Protein AF-A0A1H0YBM3-F1 (afdb_monomer)

Secondary structure (DSSP, 8-state):
---------------B-EEEEETTEEEEEEETTEEEEEEEEEEEEEE---S---TT--S---EEEEEEEEEEETTSS-EEEEEEEEETTEEEEEEPP-

Organism: NCBI:txid1079994

pLDDT: mean 82.75, std 17.02, range [37.22, 97.25]

Sequence (98 aa):
MFESVIGPKMPLLDDTVVVWFVEGRPARLVFERVRWRVEGEPRPIIEVPDGHMHPLITHVSERQTGWRCSVRRDGGGERLELAVRRDGVRWIAERLAA

Radius of gyration: 17.63 Å; Cα contacts (8 Å, |Δi|>4): 168; chains: 1; bounding box: 34×29×66 Å

Foldseek 3Di:
DDDPPPDPPDPPLCQFKDFDDDPNATAWIQHPNFTKGFDDGKDFDWDFDPDPPDPPPPDTDIDGFFTWTWIATDVGDDTFTWTWGDDPPTIGIDTDDD

Structure (mmCIF, N/CA/C/O backbone):
data_AF-A0A1H0YBM3-F1
#
_entry.id   AF-A0A1H0YBM3-F1
#
loop_
_atom_site.group_PDB
_atom_site.id
_atom_site.type_symbol
_atom_site.label_atom_id
_atom_site.label_alt_id
_atom_site.label_comp_id
_atom_site.label_asym_id
_atom_site.label_entity_id
_atom_site.label_seq_id
_atom_site.pdbx_PDB_ins_code
_atom_site.Cartn_x
_atom_site.Cartn_y
_atom_site.Cartn_z
_atom_site.occupancy
_atom_site.B_iso_or_equiv
_atom_site.auth_seq_id
_atom_site.auth_comp_id
_atom_site.auth_asym_id
_atom_site.auth_atom_id
_atom_site.pdbx_PDB_model_num
ATOM 1 N N . MET A 1 1 ? -21.202 -5.580 -35.286 1.00 40.25 1 MET A N 1
ATOM 2 C CA . MET A 1 1 ? -19.856 -4.978 -35.210 1.00 40.25 1 MET A CA 1
ATOM 3 C C . MET A 1 1 ? -20.006 -3.739 -34.347 1.00 40.25 1 MET A C 1
ATOM 5 O O . MET A 1 1 ? -20.617 -2.787 -34.801 1.00 40.25 1 MET A O 1
ATOM 9 N N . PHE A 1 2 ? -19.645 -3.814 -33.065 1.00 37.22 2 PHE A N 1
ATOM 10 C CA . PHE A 1 2 ? -19.785 -2.682 -32.146 1.00 37.22 2 PHE A CA 1
ATOM 11 C C . PHE A 1 2 ? -18.431 -1.989 -32.063 1.00 37.22 2 PHE A C 1
ATOM 13 O O . PHE A 1 2 ? -17.515 -2.488 -31.413 1.00 37.22 2 PHE A O 1
ATOM 20 N N . GLU A 1 3 ? -18.292 -0.876 -32.773 1.00 40.12 3 GLU A N 1
ATOM 21 C CA . GLU A 1 3 ? -17.162 0.023 -32.583 1.00 40.12 3 GLU A CA 1
ATOM 22 C C . GLU A 1 3 ? -17.390 0.787 -31.277 1.00 40.12 3 GLU A C 1
ATOM 24 O O . GLU A 1 3 ? -18.315 1.587 -31.145 1.00 40.12 3 GLU A O 1
ATOM 29 N N . SER A 1 4 ? -16.573 0.479 -30.271 1.00 46.59 4 SER A N 1
ATOM 30 C CA . SER A 1 4 ? -16.530 1.244 -29.030 1.00 46.59 4 SER A CA 1
ATOM 31 C C . SER A 1 4 ? -15.817 2.562 -29.314 1.00 46.59 4 SER A C 1
ATOM 33 O O . SER A 1 4 ? -14.590 2.611 -29.418 1.00 46.59 4 SER A O 1
ATOM 35 N N . VAL A 1 5 ? -16.599 3.629 -29.471 1.00 52.47 5 VAL A N 1
ATOM 36 C CA . VAL A 1 5 ? -16.109 5.008 -29.546 1.00 52.47 5 VAL A CA 1
ATOM 37 C C . VAL A 1 5 ? -15.695 5.424 -28.137 1.00 52.47 5 VAL A C 1
ATOM 39 O O . VAL A 1 5 ? -16.459 6.029 -27.386 1.00 52.47 5 VAL A O 1
ATOM 42 N N . ILE A 1 6 ? -14.479 5.054 -27.741 1.00 56.44 6 ILE A N 1
ATOM 43 C CA . ILE A 1 6 ? -13.858 5.613 -26.543 1.00 56.44 6 ILE A CA 1
ATOM 44 C C . ILE A 1 6 ? -13.409 7.021 -26.930 1.00 56.44 6 ILE A C 1
ATOM 46 O O . ILE A 1 6 ? -12.360 7.205 -27.545 1.00 56.44 6 ILE A O 1
ATOM 50 N N . GLY A 1 7 ? -14.244 8.012 -26.602 1.00 47.75 7 GLY A N 1
ATOM 51 C CA . GLY A 1 7 ? -13.856 9.422 -26.615 1.00 47.75 7 GLY A CA 1
ATOM 52 C C . GLY A 1 7 ? -12.586 9.656 -25.784 1.00 47.75 7 GLY A C 1
ATOM 53 O O . GLY A 1 7 ? -12.150 8.758 -25.057 1.00 47.75 7 GLY A O 1
ATOM 54 N N . PRO A 1 8 ? -11.954 10.838 -25.876 1.00 48.38 8 PRO A N 1
ATOM 55 C CA . PRO A 1 8 ? -10.696 11.098 -25.188 1.00 48.38 8 PRO A CA 1
ATOM 56 C C . PRO A 1 8 ? -10.846 10.766 -23.702 1.00 48.38 8 PRO A C 1
ATOM 58 O O . PRO A 1 8 ? -11.669 11.346 -22.994 1.00 48.38 8 PRO A O 1
ATOM 61 N N . LYS A 1 9 ? -10.073 9.777 -23.245 1.00 53.78 9 LYS A N 1
ATOM 62 C CA . LYS A 1 9 ? -10.048 9.352 -21.852 1.00 53.78 9 LYS A CA 1
ATOM 63 C C . LYS A 1 9 ? -9.457 10.508 -21.054 1.00 53.78 9 LYS A C 1
ATOM 65 O O . LYS A 1 9 ? -8.238 10.639 -20.987 1.00 53.78 9 LYS A O 1
ATOM 70 N N . MET A 1 10 ? -10.316 11.364 -20.494 1.00 43.41 10 MET A N 1
ATOM 71 C CA . MET A 1 10 ? -9.908 12.304 -19.451 1.00 43.41 10 MET A CA 1
ATOM 72 C C . MET A 1 10 ? -9.059 11.521 -18.441 1.00 43.41 10 MET A C 1
ATOM 74 O O . MET A 1 10 ? -9.453 10.403 -18.080 1.00 43.41 10 MET A O 1
ATOM 78 N N . PRO A 1 11 ? -7.893 12.036 -18.016 1.00 47.53 11 PRO A N 1
ATOM 79 C CA . PRO A 1 11 ? -7.091 11.375 -17.007 1.00 47.53 11 PRO A CA 1
ATOM 80 C C . PRO A 1 11 ? -7.836 11.498 -15.679 1.00 47.53 11 PRO A C 1
ATOM 82 O O . PRO A 1 11 ? -7.596 12.398 -14.885 1.00 47.53 11 PRO A O 1
ATOM 85 N N . LEU A 1 12 ? -8.770 10.583 -15.435 1.00 50.16 12 LEU A N 1
ATOM 86 C CA . LEU A 1 12 ? -9.010 10.143 -14.077 1.00 50.16 12 LEU A CA 1
ATOM 87 C C . LEU A 1 12 ? -7.666 9.561 -13.642 1.00 50.16 12 LEU A C 1
ATOM 89 O O . LEU A 1 12 ? -7.209 8.565 -14.213 1.00 50.16 12 LEU A O 1
ATOM 93 N N . LEU A 1 13 ? -6.998 10.251 -12.718 1.00 57.41 13 LEU A N 1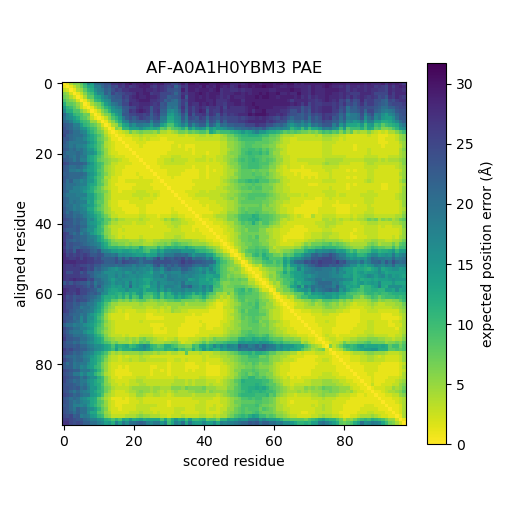
ATOM 94 C CA . LEU A 1 13 ? -5.998 9.641 -11.854 1.00 57.41 13 LEU A CA 1
ATOM 95 C C . LEU A 1 13 ? -6.744 8.527 -11.123 1.00 57.41 13 LEU A C 1
ATOM 97 O O . LEU A 1 13 ? -7.375 8.757 -10.100 1.00 57.41 13 LEU A O 1
ATOM 101 N N . ASP A 1 14 ? -6.816 7.365 -11.764 1.00 70.19 14 ASP A N 1
ATOM 102 C CA . ASP A 1 14 ? -7.435 6.177 -11.207 1.00 70.19 14 ASP A CA 1
ATOM 103 C C . ASP A 1 14 ? -6.456 5.656 -10.162 1.00 70.19 14 ASP A C 1
ATOM 105 O O . ASP A 1 14 ? -5.527 4.905 -10.468 1.00 70.19 14 ASP A O 1
ATOM 109 N N . ASP A 1 15 ? -6.620 6.168 -8.947 1.00 84.88 15 ASP A N 1
ATOM 110 C CA . ASP A 1 15 ? -5.903 5.746 -7.752 1.00 84.88 15 ASP A CA 1
ATOM 111 C C . ASP A 1 15 ? -6.320 4.339 -7.313 1.00 84.88 15 ASP A C 1
ATOM 113 O O . ASP A 1 15 ? -5.661 3.746 -6.458 1.00 84.88 15 ASP A O 1
ATOM 117 N N . THR A 1 16 ? -7.360 3.764 -7.933 1.00 91.56 16 THR A N 1
ATOM 118 C CA . THR A 1 16 ? -7.783 2.390 -7.688 1.00 91.56 16 THR A CA 1
ATOM 119 C C . THR A 1 16 ? -6.623 1.433 -7.936 1.00 91.56 16 THR A C 1
ATOM 121 O O . THR A 1 16 ? -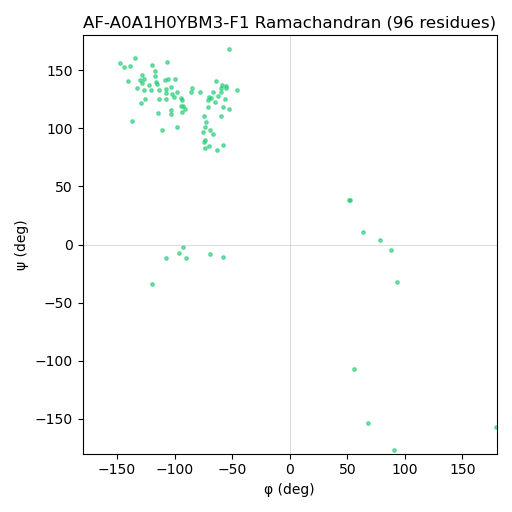6.045 1.352 -9.023 1.00 91.56 16 THR A O 1
ATOM 124 N N . VAL A 1 17 ? -6.328 0.627 -6.925 1.00 94.50 17 VAL A N 1
ATOM 125 C CA . VAL A 1 17 ? -5.300 -0.405 -6.974 1.00 94.50 17 VAL A CA 1
ATOM 126 C C . VAL A 1 17 ? -5.943 -1.774 -6.808 1.00 94.50 17 VAL A C 1
ATOM 128 O O . VAL A 1 17 ? -6.842 -1.978 -5.994 1.00 94.50 17 VAL A O 1
ATOM 131 N N . VAL A 1 18 ? -5.464 -2.754 -7.569 1.00 95.44 18 VAL A N 1
ATOM 132 C CA . VAL A 1 18 ? -5.725 -4.162 -7.249 1.00 95.44 18 VAL A CA 1
ATOM 133 C C . VAL A 1 18 ? -4.557 -4.654 -6.422 1.00 95.44 18 VAL A C 1
ATOM 135 O O . VAL A 1 18 ? -3.419 -4.565 -6.870 1.00 95.44 18 VAL A O 1
ATOM 138 N N . VAL A 1 19 ? -4.827 -5.176 -5.232 1.00 96.19 19 VAL A N 1
ATOM 139 C CA . VAL A 1 19 ? -3.808 -5.681 -4.310 1.00 96.19 19 VAL A CA 1
ATOM 140 C C . VAL A 1 19 ? -4.055 -7.156 -4.015 1.00 96.19 19 VAL A C 1
ATOM 142 O O . VAL A 1 19 ? -5.174 -7.578 -3.726 1.00 96.19 19 VAL A O 1
ATOM 145 N N . TRP A 1 20 ? -2.990 -7.948 -4.085 1.00 97.25 20 TRP A N 1
ATOM 146 C CA . TRP A 1 20 ? -2.983 -9.345 -3.672 1.00 97.25 20 TRP A CA 1
ATOM 147 C C . TRP A 1 20 ? -2.311 -9.459 -2.315 1.00 97.25 20 TRP A C 1
ATOM 149 O O . TRP A 1 20 ? -1.188 -8.979 -2.129 1.00 97.25 20 TRP A O 1
ATOM 159 N N . PHE A 1 21 ? -2.990 -10.141 -1.399 1.00 96.19 21 PHE A N 1
ATOM 160 C CA . PHE A 1 21 ? -2.497 -10.408 -0.058 1.00 96.19 21 PHE A CA 1
ATOM 161 C C . PHE A 1 21 ? -1.933 -11.823 0.049 1.00 96.19 21 PHE A C 1
ATOM 163 O O . PHE A 1 21 ? -2.489 -12.768 -0.511 1.00 96.19 21 PHE A O 1
ATOM 170 N N . VAL A 1 22 ? -0.850 -11.962 0.806 1.00 96.00 22 VAL A N 1
ATOM 171 C CA . VAL A 1 22 ? -0.303 -13.235 1.281 1.00 96.00 22 VAL A CA 1
ATOM 172 C C . VAL A 1 22 ? -0.181 -13.104 2.792 1.00 96.00 22 VAL A C 1
ATOM 174 O O . VAL A 1 22 ? 0.385 -12.126 3.270 1.00 96.00 22 VAL A O 1
ATOM 177 N N . GLU A 1 23 ? -0.784 -14.032 3.539 1.00 94.31 23 GLU A N 1
ATOM 178 C CA . GLU A 1 23 ? -0.754 -14.026 5.014 1.00 94.31 23 GLU A CA 1
ATOM 179 C C . GLU A 1 23 ? -1.193 -12.677 5.626 1.00 94.31 23 GLU A C 1
ATOM 181 O O . GLU A 1 23 ? -0.626 -12.179 6.595 1.00 94.31 23 GLU A O 1
ATOM 186 N N . GLY A 1 24 ? -2.200 -12.041 5.016 1.00 92.31 24 GLY A N 1
ATOM 187 C CA . GLY A 1 24 ? -2.741 -10.757 5.475 1.00 92.31 24 GLY A CA 1
ATOM 188 C C . GLY A 1 24 ? -1.905 -9.525 5.111 1.00 92.31 24 GLY A C 1
ATOM 189 O O . GLY A 1 24 ? -2.294 -8.417 5.472 1.00 92.31 24 GLY A O 1
ATOM 190 N N . ARG A 1 25 ? -0.807 -9.674 4.357 1.00 95.44 25 ARG A N 1
ATOM 191 C CA . ARG A 1 25 ? 0.086 -8.574 3.950 1.00 95.44 25 ARG A CA 1
ATOM 192 C C . ARG A 1 25 ? 0.105 -8.386 2.428 1.00 95.44 25 ARG A C 1
ATOM 194 O O . ARG A 1 25 ? 0.025 -9.380 1.704 1.00 95.44 25 ARG A O 1
ATOM 201 N N . PRO A 1 26 ? 0.222 -7.151 1.906 1.00 96.75 26 PRO A N 1
ATOM 202 C CA . PRO A 1 26 ? 0.355 -6.919 0.472 1.00 96.75 26 PRO A CA 1
ATOM 203 C C . PRO A 1 26 ? 1.602 -7.603 -0.093 1.00 96.75 26 PRO A C 1
ATOM 205 O O . PRO A 1 26 ? 2.699 -7.433 0.431 1.00 96.75 26 PRO A O 1
ATOM 208 N N . ALA A 1 27 ? 1.441 -8.344 -1.187 1.00 97.19 27 ALA A N 1
ATOM 209 C CA . ALA A 1 27 ? 2.541 -9.032 -1.866 1.00 97.19 27 ALA A CA 1
ATOM 210 C C . ALA A 1 27 ? 2.720 -8.574 -3.322 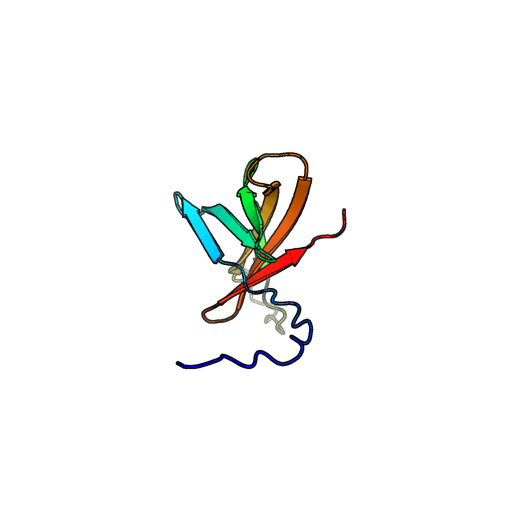1.00 97.19 27 ALA A C 1
ATOM 212 O O . ALA A 1 27 ? 3.837 -8.529 -3.846 1.00 97.19 27 ALA A O 1
ATOM 213 N N . ARG A 1 28 ? 1.617 -8.243 -4.002 1.00 97.25 28 ARG A N 1
ATOM 214 C CA . ARG A 1 28 ? 1.610 -7.744 -5.385 1.00 97.25 28 ARG A CA 1
ATOM 215 C C . ARG A 1 28 ? 0.519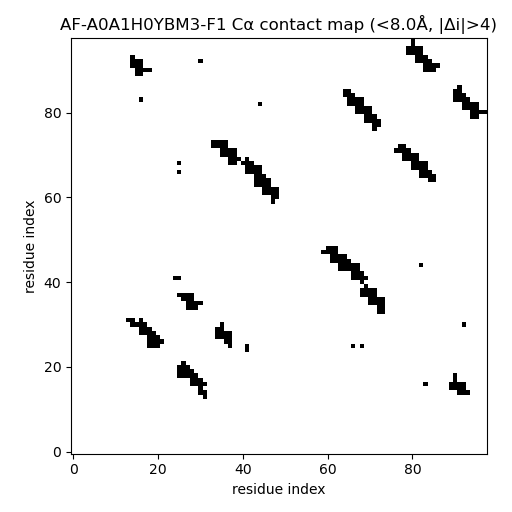 -6.706 -5.548 1.00 97.25 28 ARG A C 1
ATOM 217 O O . ARG A 1 28 ? -0.498 -6.786 -4.861 1.00 97.25 28 ARG A O 1
ATOM 224 N N . LEU A 1 29 ? 0.705 -5.786 -6.487 1.00 96.25 29 LEU A N 1
ATOM 225 C CA . LEU A 1 29 ? -0.332 -4.829 -6.843 1.00 96.25 29 LEU A CA 1
ATOM 226 C C . LEU A 1 29 ? -0.306 -4.428 -8.321 1.00 96.25 29 LEU A C 1
ATOM 228 O O . LEU A 1 29 ? 0.718 -4.548 -8.994 1.00 96.25 29 LEU A O 1
ATOM 232 N N . VAL A 1 30 ? -1.450 -3.974 -8.829 1.00 95.69 30 VAL A N 1
ATOM 233 C CA . VAL A 1 30 ? -1.575 -3.299 -10.124 1.00 95.69 30 VAL A CA 1
ATOM 234 C C . VAL A 1 30 ? -2.007 -1.870 -9.859 1.00 95.69 30 VAL A C 1
ATOM 236 O O . VAL A 1 30 ? -3.121 -1.648 -9.393 1.00 95.69 30 VAL A O 1
ATOM 239 N N . PHE A 1 31 ? -1.119 -0.933 -10.170 1.00 93.56 31 PHE A N 1
ATOM 240 C CA . PHE A 1 31 ? -1.302 0.501 -9.972 1.00 93.56 31 PHE A CA 1
ATOM 241 C C . PHE A 1 31 ? -0.887 1.223 -11.252 1.00 93.56 31 PHE A C 1
ATOM 243 O O . PHE A 1 31 ? 0.120 0.853 -11.862 1.00 93.56 31 PHE A O 1
ATOM 250 N N . GLU A 1 32 ? -1.701 2.181 -11.702 1.00 91.06 32 GLU A N 1
ATOM 251 C CA . GLU A 1 32 ? -1.505 2.899 -12.972 1.00 91.06 32 GLU A CA 1
ATOM 252 C C 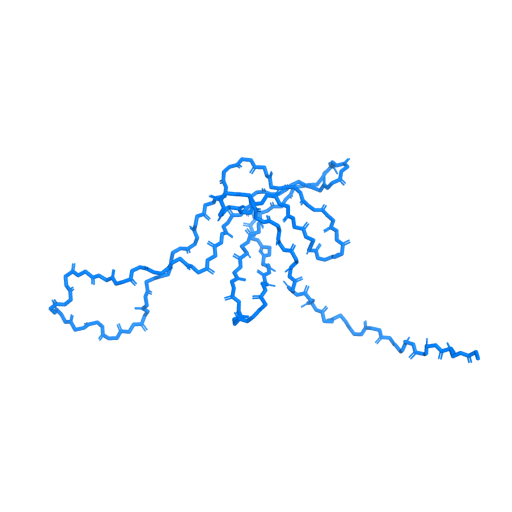. GLU A 1 32 ? -1.295 1.955 -14.180 1.00 91.06 32 GLU A C 1
ATOM 254 O O . GLU A 1 32 ? -0.499 2.209 -15.081 1.00 91.06 32 GLU A O 1
ATOM 259 N N . ARG A 1 33 ? -2.023 0.825 -14.211 1.00 91.12 33 ARG A N 1
ATOM 260 C CA . ARG A 1 33 ? -1.919 -0.248 -15.232 1.00 91.12 33 ARG A CA 1
ATOM 261 C C . ARG A 1 33 ? -0.568 -0.972 -15.287 1.00 91.12 33 ARG A C 1
ATOM 263 O O . ARG A 1 33 ? -0.339 -1.762 -16.202 1.00 91.12 33 ARG A O 1
ATOM 270 N N . VAL A 1 34 ? 0.303 -0.760 -14.308 1.00 93.31 34 VAL A N 1
ATOM 271 C CA . VAL A 1 34 ? 1.596 -1.438 -14.190 1.00 93.31 34 VAL A CA 1
ATOM 272 C C . VAL A 1 34 ? 1.526 -2.472 -13.071 1.00 93.31 34 VAL A C 1
ATOM 274 O O . VAL A 1 34 ? 0.871 -2.260 -12.052 1.00 93.31 34 VAL A O 1
ATOM 277 N N . ARG A 1 35 ? 2.181 -3.620 -13.272 1.00 96.06 35 ARG A N 1
ATOM 278 C CA . ARG A 1 35 ? 2.334 -4.655 -12.244 1.00 96.06 35 ARG A CA 1
ATOM 279 C C . ARG A 1 35 ? 3.529 -4.332 -11.361 1.00 96.06 35 ARG A C 1
ATOM 281 O O . ARG A 1 35 ? 4.616 -4.044 -11.860 1.00 96.06 35 ARG A O 1
ATOM 288 N N . TRP A 1 36 ? 3.324 -4.461 -10.063 1.00 96.81 36 TRP A N 1
ATOM 289 C CA . TRP A 1 36 ? 4.304 -4.164 -9.035 1.00 96.81 36 TRP A CA 1
ATOM 290 C C . TRP A 1 36 ? 4.406 -5.329 -8.057 1.00 96.81 36 TRP A C 1
ATOM 292 O O . TRP A 1 36 ? 3.406 -5.951 -7.680 1.00 96.81 36 TRP A O 1
ATOM 302 N N . ARG A 1 37 ? 5.630 -5.614 -7.625 1.00 97.06 37 ARG A N 1
ATOM 303 C CA . ARG A 1 37 ? 5.936 -6.566 -6.563 1.00 97.06 37 ARG A CA 1
ATOM 304 C C . ARG A 1 37 ? 6.368 -5.794 -5.331 1.00 97.06 37 ARG A C 1
ATOM 306 O O . ARG A 1 37 ? 7.239 -4.937 -5.430 1.00 97.06 37 ARG A O 1
ATOM 313 N N . VAL A 1 38 ? 5.775 -6.115 -4.191 1.00 96.44 38 VAL A N 1
ATOM 314 C CA . VAL A 1 38 ? 6.216 -5.572 -2.908 1.00 96.44 38 VAL A CA 1
ATOM 315 C C . VAL A 1 38 ? 7.615 -6.107 -2.597 1.00 96.44 38 VAL A C 1
ATOM 317 O O . VAL A 1 38 ? 7.870 -7.305 -2.737 1.00 96.44 38 VAL A O 1
ATOM 320 N N . GLU A 1 39 ? 8.521 -5.211 -2.216 1.00 95.25 39 GLU A N 1
ATOM 321 C CA . GLU A 1 39 ? 9.863 -5.523 -1.729 1.00 95.25 39 GLU A CA 1
ATOM 322 C C . GLU A 1 39 ? 9.946 -5.241 -0.225 1.00 95.25 39 GLU A C 1
ATOM 324 O O . GLU A 1 39 ? 9.398 -4.256 0.262 1.00 95.25 39 GLU A O 1
ATOM 329 N N . GLY A 1 40 ? 10.656 -6.095 0.514 1.00 91.44 40 GLY A N 1
ATOM 330 C CA . GLY A 1 40 ? 10.777 -5.957 1.965 1.00 91.44 40 GLY A CA 1
ATOM 331 C C . GLY A 1 40 ? 9.464 -6.217 2.709 1.00 91.44 40 GLY A C 1
ATOM 332 O O . GLY A 1 40 ? 8.608 -6.972 2.247 1.00 91.44 40 GLY A O 1
ATOM 333 N N . GLU A 1 41 ? 9.336 -5.617 3.892 1.00 94.62 41 GLU A N 1
ATOM 334 C CA . GLU A 1 41 ? 8.188 -5.798 4.780 1.00 94.62 41 GLU A CA 1
ATOM 335 C C . GLU A 1 41 ? 7.243 -4.583 4.707 1.00 94.62 41 GLU A C 1
ATOM 337 O O . GLU A 1 41 ? 7.642 -3.479 5.098 1.00 94.62 41 GLU A O 1
ATOM 342 N N . PRO A 1 42 ? 5.990 -4.758 4.234 1.00 95.75 42 PRO A N 1
ATOM 343 C CA . PRO A 1 42 ? 4.966 -3.723 4.303 1.00 95.75 42 PRO A CA 1
ATOM 344 C C . PRO A 1 42 ? 4.760 -3.231 5.727 1.00 95.75 42 PRO A C 1
ATOM 346 O O . PRO A 1 42 ? 4.599 -4.031 6.650 1.00 95.75 42 PRO A O 1
ATOM 349 N N . ARG A 1 43 ? 4.689 -1.912 5.896 1.00 95.38 43 ARG A N 1
ATOM 350 C CA . ARG A 1 43 ? 4.429 -1.300 7.202 1.00 95.38 43 ARG A CA 1
ATOM 351 C C . ARG A 1 43 ? 2.952 -0.938 7.317 1.00 95.38 43 ARG A C 1
ATOM 353 O O . ARG A 1 43 ? 2.433 -0.327 6.385 1.00 95.38 43 ARG A O 1
ATOM 360 N N . PRO A 1 44 ? 2.254 -1.282 8.407 1.00 94.25 44 PRO A N 1
ATOM 361 C CA . PRO A 1 44 ? 0.863 -0.885 8.575 1.00 94.25 44 PRO A CA 1
ATOM 362 C C . PRO A 1 44 ? 0.752 0.643 8.674 1.00 94.25 44 PRO A C 1
ATOM 364 O O . PRO A 1 44 ? 1.589 1.297 9.295 1.00 94.25 44 PRO A O 1
ATOM 367 N N . ILE A 1 45 ? -0.287 1.211 8.063 1.00 91.56 45 ILE A N 1
ATOM 368 C CA . ILE A 1 45 ? -0.715 2.589 8.325 1.00 91.56 45 ILE A CA 1
ATOM 369 C C . ILE A 1 45 ? -1.745 2.506 9.445 1.00 91.56 45 ILE A C 1
ATOM 371 O O . ILE A 1 45 ? -2.780 1.856 9.277 1.00 91.56 45 ILE A O 1
ATOM 375 N N . ILE A 1 46 ? -1.426 3.114 10.584 1.00 88.50 46 ILE A N 1
ATOM 376 C CA . ILE A 1 46 ? -2.290 3.168 11.760 1.00 88.50 46 ILE A CA 1
ATOM 377 C C . ILE A 1 46 ? -2.822 4.591 11.871 1.00 88.50 46 ILE A C 1
ATOM 379 O O . ILE A 1 46 ? -2.042 5.541 11.897 1.00 88.50 46 ILE A O 1
ATOM 383 N N . GLU A 1 47 ? -4.141 4.724 11.924 1.00 82.56 47 GLU A N 1
ATOM 384 C CA . GLU A 1 47 ? -4.806 5.990 12.201 1.00 82.56 47 GLU A CA 1
ATOM 385 C C . GLU A 1 47 ? -5.397 5.956 13.606 1.00 82.56 47 GLU A C 1
ATOM 387 O O . GLU A 1 47 ? -6.040 4.989 14.031 1.00 82.56 47 GLU A O 1
ATOM 392 N N . VAL A 1 48 ? -5.149 7.048 14.317 1.00 75.81 48 VAL A N 1
ATOM 393 C CA . VAL A 1 48 ? -5.763 7.374 15.594 1.00 75.81 48 VAL A CA 1
ATOM 394 C C . VAL A 1 48 ? -6.954 8.265 15.245 1.00 75.81 48 VAL A C 1
ATOM 396 O O . VAL A 1 48 ? -6.742 9.292 14.605 1.00 75.81 48 VAL A O 1
ATOM 399 N N . PRO A 1 49 ? -8.201 7.881 15.563 1.00 69.94 49 PRO A N 1
ATOM 400 C CA . PRO A 1 49 ? -9.357 8.691 15.206 1.00 69.94 49 PRO A CA 1
ATOM 401 C C . PRO A 1 49 ? -9.248 10.100 15.797 1.00 69.94 49 PRO A C 1
ATOM 403 O O . PRO A 1 49 ? -9.244 10.258 17.019 1.00 69.94 49 PRO A O 1
ATOM 406 N N . ASP A 1 50 ? -9.215 11.116 14.934 1.00 62.59 50 ASP A N 1
ATOM 407 C CA . ASP A 1 50 ? -9.310 12.515 15.345 1.00 62.59 50 ASP A CA 1
ATOM 408 C C . ASP A 1 50 ? -10.756 12.807 15.759 1.00 62.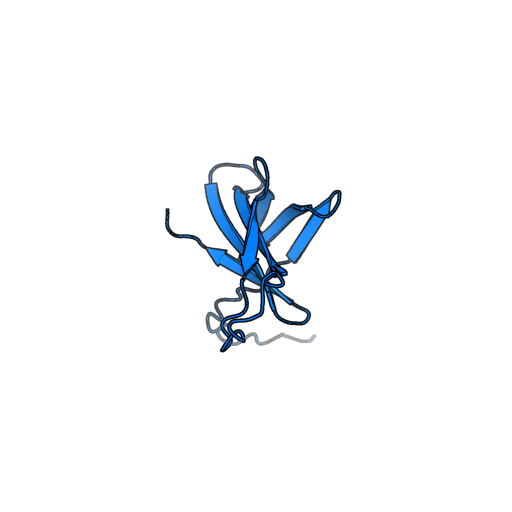59 50 ASP A C 1
ATOM 410 O O . ASP A 1 50 ? -11.628 13.160 14.966 1.00 62.59 50 ASP A O 1
ATOM 414 N N . GLY A 1 51 ? -11.031 12.595 17.039 1.00 60.75 51 GLY A N 1
ATOM 415 C CA . GLY A 1 51 ? -12.263 12.987 17.703 1.00 60.75 51 GLY A CA 1
ATOM 416 C C . GLY A 1 51 ? -11.928 13.638 19.033 1.00 60.75 51 GLY A C 1
ATOM 417 O O . GLY A 1 51 ? -10.836 13.447 19.563 1.00 60.75 51 GLY A O 1
ATOM 418 N N . HIS A 1 52 ? -12.865 14.408 19.587 1.00 56.78 52 HIS A N 1
ATOM 419 C CA . HIS A 1 52 ? -12.772 14.930 20.950 1.00 56.78 52 HIS A CA 1
ATOM 420 C C . HIS A 1 52 ? -12.777 13.737 21.920 1.00 56.78 52 HIS A C 1
ATOM 422 O O . HIS A 1 52 ? -13.820 13.309 22.414 1.00 56.78 52 HIS A O 1
ATOM 428 N N . MET A 1 53 ? -11.614 13.110 22.094 1.00 64.62 53 MET A N 1
ATOM 429 C CA . MET A 1 53 ? -11.453 11.965 22.965 1.00 64.62 53 MET A CA 1
ATOM 430 C C . MET A 1 53 ? -11.719 12.454 24.376 1.00 64.62 53 MET A C 1
ATOM 432 O O . MET A 1 53 ? -11.098 13.410 24.841 1.00 64.62 53 MET A O 1
ATOM 436 N N . HIS A 1 54 ? -12.690 11.835 25.043 1.00 70.94 54 HIS A N 1
ATOM 437 C CA . HIS A 1 54 ? -12.983 12.186 26.420 1.00 70.94 54 HIS A CA 1
ATOM 438 C C . HIS A 1 54 ? -11.688 12.038 27.244 1.00 70.94 54 HIS A C 1
ATOM 440 O O . HIS A 1 54 ? -11.019 11.016 27.089 1.00 70.94 54 HIS A O 1
ATOM 446 N N . PRO A 1 55 ? -11.331 12.974 28.145 1.00 73.75 55 PRO A N 1
ATOM 447 C CA . PRO A 1 55 ? -10.066 12.936 28.897 1.00 73.75 55 PRO A CA 1
ATOM 448 C C . PRO A 1 55 ? -9.833 11.668 29.741 1.00 73.75 55 PRO A C 1
ATOM 450 O O . PRO A 1 55 ? -8.745 11.463 30.266 1.00 73.75 55 PRO A O 1
ATOM 453 N N . LEU A 1 56 ? -10.862 10.828 29.894 1.00 79.44 56 LEU A N 1
ATOM 454 C CA . LEU A 1 56 ? -10.807 9.539 30.592 1.00 79.44 56 LEU A CA 1
ATOM 455 C C . LEU A 1 56 ? -10.517 8.348 29.664 1.00 79.44 56 LEU A C 1
ATOM 457 O O . LEU A 1 56 ? -10.430 7.218 30.142 1.00 79.44 56 LEU A O 1
ATOM 461 N N . ILE A 1 57 ? -10.388 8.560 28.351 1.00 76.56 57 ILE A N 1
ATOM 462 C CA . ILE A 1 57 ? -9.970 7.507 27.426 1.00 76.56 57 ILE A CA 1
ATOM 463 C C . ILE A 1 57 ? -8.481 7.249 27.652 1.00 76.56 57 ILE A C 1
ATOM 465 O O . ILE A 1 57 ? -7.626 8.031 27.251 1.00 76.56 57 ILE A O 1
ATOM 469 N N . THR A 1 58 ? -8.181 6.127 28.301 1.00 73.38 58 THR A N 1
ATOM 470 C CA . THR A 1 58 ? -6.810 5.657 28.554 1.00 73.38 58 THR A CA 1
ATOM 471 C C . THR A 1 58 ? -6.277 4.750 27.447 1.00 73.38 58 THR A C 1
ATOM 473 O O . THR A 1 58 ? -5.086 4.464 27.412 1.00 73.38 58 THR A O 1
ATOM 476 N N . HIS A 1 59 ? -7.150 4.308 26.536 1.00 70.06 59 HIS A N 1
ATOM 477 C CA . HIS A 1 59 ? -6.815 3.427 25.422 1.00 70.06 59 HIS A CA 1
ATOM 478 C C . HIS A 1 59 ? -7.523 3.929 24.169 1.00 70.06 59 HIS A C 1
ATOM 480 O O . HIS A 1 59 ? -8.742 3.794 24.034 1.00 70.06 59 HIS A O 1
ATOM 486 N N . VAL A 1 60 ? -6.764 4.533 23.259 1.00 70.62 60 VAL A N 1
ATOM 487 C CA . VAL A 1 60 ? -7.298 4.931 21.961 1.00 70.62 60 VAL A CA 1
ATOM 488 C C . VAL A 1 60 ? -7.390 3.704 21.070 1.00 70.62 60 VAL A C 1
ATOM 490 O O . VAL A 1 60 ? -6.445 2.926 20.974 1.00 70.62 60 VAL A O 1
ATOM 493 N N . SER A 1 61 ? -8.539 3.509 20.424 1.00 70.56 61 SER A N 1
ATOM 494 C CA . SER A 1 61 ? -8.677 2.467 19.412 1.00 70.56 61 SER A CA 1
ATOM 495 C C . SER A 1 61 ? -7.857 2.843 18.181 1.00 70.56 61 SER A C 1
ATOM 497 O O . SER A 1 61 ? -8.293 3.634 17.349 1.00 70.56 61 SER A O 1
ATOM 499 N N . GLU A 1 62 ? -6.665 2.271 18.075 1.00 78.31 62 GLU A N 1
ATOM 500 C CA . GLU A 1 62 ? -5.852 2.317 16.868 1.00 78.31 62 GLU A CA 1
ATOM 501 C C . GLU A 1 62 ? -6.502 1.461 15.780 1.00 78.31 62 GLU A C 1
ATOM 503 O O . GLU A 1 62 ? -6.812 0.284 15.992 1.00 78.31 62 GLU A O 1
ATOM 508 N N . ARG A 1 63 ? -6.722 2.042 14.596 1.00 81.44 63 ARG A N 1
ATOM 509 C CA . ARG A 1 63 ? -7.243 1.301 13.447 1.00 81.44 63 ARG A CA 1
ATOM 510 C C . ARG A 1 63 ? -6.184 1.236 12.364 1.00 81.44 63 ARG A C 1
ATOM 512 O O . ARG A 1 63 ? -5.714 2.261 11.882 1.00 81.44 63 ARG A O 1
ATOM 519 N N . GLN A 1 64 ? -5.858 0.026 11.921 1.00 85.06 64 GLN A N 1
ATOM 520 C CA . GLN A 1 64 ? -5.079 -0.138 10.701 1.00 85.06 64 GLN A CA 1
ATOM 521 C C . GLN A 1 64 ? -5.951 0.223 9.489 1.00 85.06 64 GLN A C 1
ATOM 523 O O . GLN A 1 64 ? -6.970 -0.424 9.233 1.00 85.06 64 GLN A O 1
ATOM 528 N N . THR A 1 65 ? -5.547 1.244 8.736 1.00 88.56 65 THR A N 1
ATOM 529 C CA . THR A 1 65 ? -6.285 1.764 7.569 1.00 88.56 65 THR A CA 1
ATOM 530 C C . THR A 1 65 ? -5.631 1.411 6.237 1.00 88.56 65 THR A C 1
ATOM 532 O O . THR A 1 65 ? -6.258 1.518 5.179 1.00 88.56 65 THR A O 1
ATOM 535 N N . GLY A 1 66 ? -4.395 0.910 6.269 1.00 93.62 66 GLY A N 1
ATOM 536 C CA . GLY A 1 66 ? -3.676 0.537 5.061 1.00 93.62 66 GLY A CA 1
ATOM 537 C C . GLY A 1 66 ? -2.272 0.002 5.301 1.00 93.62 66 GLY A C 1
ATOM 538 O O . GLY A 1 66 ? -1.941 -0.498 6.380 1.00 93.62 66 GLY A O 1
ATOM 539 N N . TRP A 1 67 ? -1.454 0.118 4.259 1.00 96.69 67 TRP A N 1
ATOM 540 C CA . TRP A 1 67 ? -0.070 -0.331 4.210 1.00 96.69 67 TRP A CA 1
ATOM 541 C C . TRP A 1 67 ? 0.803 0.674 3.467 1.00 96.69 67 TRP A C 1
ATOM 543 O O . TRP A 1 67 ? 0.408 1.202 2.433 1.00 96.69 67 TRP A O 1
ATOM 553 N N . ARG A 1 68 ? 2.018 0.890 3.958 1.00 97.00 68 ARG A N 1
ATOM 554 C CA . ARG A 1 68 ? 3.113 1.501 3.212 1.00 97.00 68 ARG A CA 1
ATOM 555 C C . ARG A 1 68 ? 3.959 0.392 2.601 1.00 97.00 68 ARG A C 1
ATOM 557 O O . ARG A 1 68 ? 4.393 -0.517 3.313 1.00 97.00 68 ARG A O 1
ATOM 564 N N . CYS A 1 69 ? 4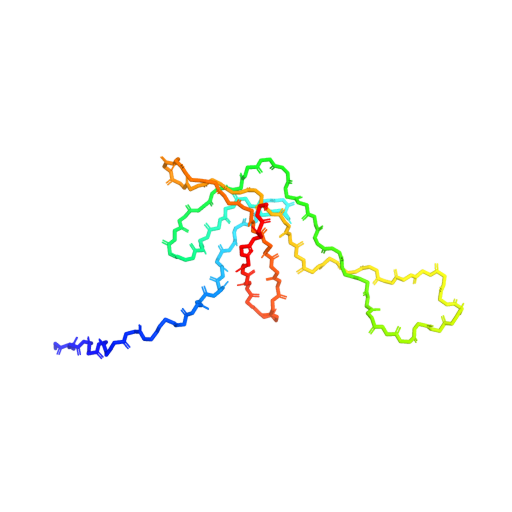.163 0.457 1.294 1.00 96.94 69 CYS A N 1
ATOM 565 C CA . CYS A 1 69 ? 4.838 -0.577 0.527 1.00 96.94 69 CYS A CA 1
ATOM 566 C C . CYS A 1 69 ? 5.941 0.027 -0.339 1.00 96.94 69 CYS A C 1
ATOM 568 O O . CYS A 1 69 ? 5.650 0.803 -1.249 1.00 96.94 69 CYS A O 1
ATOM 570 N N . SER A 1 70 ? 7.169 -0.445 -0.139 1.00 96.94 70 SER A N 1
ATOM 571 C CA . SER A 1 70 ? 8.211 -0.370 -1.156 1.00 96.94 70 SER A CA 1
ATOM 572 C C . SER A 1 70 ? 7.856 -1.358 -2.260 1.00 96.94 70 SER A C 1
ATOM 574 O O . SER A 1 70 ? 7.639 -2.543 -1.996 1.00 96.94 70 SER A O 1
ATOM 576 N N . VAL A 1 71 ? 7.761 -0.902 -3.502 1.00 96.69 71 VAL A N 1
ATOM 577 C CA . VAL A 1 71 ? 7.419 -1.760 -4.635 1.00 96.69 71 VAL A CA 1
ATOM 578 C C . VAL A 1 71 ? 8.417 -1.625 -5.767 1.00 96.69 71 VAL A C 1
ATOM 580 O O . VAL A 1 71 ? 8.925 -0.542 -6.040 1.00 96.69 71 VAL A O 1
ATOM 583 N N . ARG A 1 72 ? 8.659 -2.730 -6.470 1.00 97.19 72 ARG A N 1
ATOM 584 C CA . ARG A 1 72 ? 9.431 -2.772 -7.710 1.00 97.19 72 ARG A CA 1
ATOM 585 C C . ARG A 1 72 ? 8.547 -3.203 -8.866 1.00 97.19 72 ARG A C 1
ATOM 587 O O . ARG A 1 72 ? 7.748 -4.133 -8.734 1.00 97.19 72 ARG A O 1
ATOM 594 N N . ARG A 1 73 ? 8.710 -2.545 -10.010 1.00 96.06 73 ARG A N 1
ATOM 595 C CA . ARG A 1 73 ? 8.003 -2.895 -11.243 1.00 96.06 73 ARG A CA 1
ATOM 596 C C . ARG A 1 73 ? 8.309 -4.335 -11.652 1.00 96.06 73 ARG A C 1
ATOM 598 O O . ARG A 1 73 ? 9.458 -4.778 -11.592 1.00 96.06 73 ARG A O 1
ATOM 605 N N . ASP A 1 74 ? 7.286 -5.068 -12.075 1.00 90.88 74 ASP A N 1
ATOM 606 C CA . ASP A 1 74 ? 7.459 -6.407 -12.634 1.00 90.88 74 ASP A CA 1
ATOM 607 C C . ASP A 1 74 ? 8.312 -6.324 -13.913 1.00 90.88 74 ASP A C 1
ATOM 609 O O . ASP A 1 74 ? 8.054 -5.492 -14.782 1.00 90.88 74 ASP A O 1
ATOM 613 N N . GLY A 1 75 ? 9.373 -7.127 -13.999 1.00 85.88 75 GLY A N 1
ATOM 614 C CA . GLY A 1 75 ? 10.419 -6.979 -15.025 1.00 85.88 75 GLY A CA 1
ATOM 615 C C . GLY A 1 75 ? 11.579 -6.032 -14.664 1.00 85.88 75 GLY A C 1
ATOM 616 O O . GLY A 1 75 ? 12.572 -6.002 -15.384 1.00 85.88 75 GLY A O 1
ATOM 617 N N . GLY A 1 76 ? 11.525 -5.337 -13.521 1.00 82.62 76 GLY A N 1
ATOM 618 C CA . GLY A 1 76 ? 12.625 -4.534 -12.969 1.00 82.62 76 GLY A CA 1
ATOM 619 C C . GLY A 1 76 ? 12.662 -3.062 -13.409 1.00 82.62 76 GLY A C 1
ATOM 620 O O . GLY A 1 76 ? 11.774 -2.572 -14.099 1.00 82.62 76 GLY A O 1
ATOM 621 N N . GLY A 1 77 ? 13.698 -2.345 -12.955 1.00 82.12 77 GLY A N 1
ATOM 622 C CA . GLY A 1 77 ? 14.052 -0.990 -13.408 1.00 82.12 77 GLY A CA 1
ATOM 623 C C . GLY A 1 77 ? 13.485 0.179 -12.597 1.00 82.12 77 GLY A C 1
ATOM 624 O O . GLY A 1 77 ? 14.166 1.187 -12.451 1.00 82.12 77 GLY A O 1
ATOM 625 N N . GLU A 1 78 ? 12.292 0.047 -12.020 1.00 94.00 78 GLU A N 1
ATOM 626 C CA . GLU A 1 78 ? 11.621 1.147 -11.313 1.00 94.00 78 GLU A CA 1
ATOM 627 C C . GLU A 1 78 ? 11.189 0.724 -9.907 1.00 94.00 78 GLU A C 1
ATOM 629 O O . GLU A 1 78 ? 10.695 -0.394 -9.713 1.00 94.00 78 GLU A O 1
ATOM 634 N N . ARG A 1 79 ? 11.373 1.624 -8.935 1.00 94.88 79 ARG A N 1
ATOM 635 C CA . ARG A 1 79 ? 10.928 1.466 -7.549 1.00 94.88 79 ARG A CA 1
ATOM 636 C C . ARG A 1 79 ?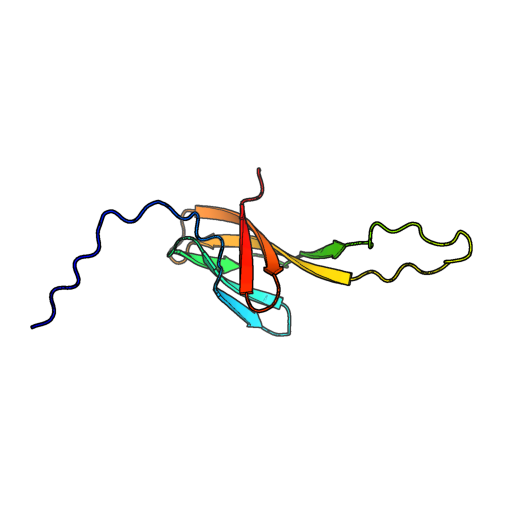 10.084 2.654 -7.122 1.00 94.88 79 ARG A C 1
ATOM 638 O O . ARG A 1 79 ? 10.409 3.778 -7.488 1.00 94.88 79 ARG A O 1
ATOM 645 N N . LEU A 1 80 ? 9.054 2.390 -6.326 1.00 94.38 80 LEU A N 1
ATOM 646 C CA . LEU A 1 80 ? 8.173 3.400 -5.747 1.00 94.38 80 LEU A CA 1
ATOM 647 C C . LEU A 1 80 ? 7.859 3.059 -4.292 1.00 94.38 80 LEU A C 1
ATOM 649 O O . LEU A 1 80 ? 7.834 1.890 -3.912 1.00 94.38 80 LEU A O 1
ATOM 653 N N . GLU A 1 81 ? 7.551 4.086 -3.513 1.00 96.44 81 GLU A N 1
ATOM 654 C CA . GLU A 1 81 ? 6.872 3.951 -2.230 1.00 96.44 81 GLU A CA 1
ATOM 655 C C . GLU A 1 81 ? 5.393 4.279 -2.431 1.00 96.44 81 GLU A C 1
ATOM 657 O O . GLU A 1 81 ? 5.051 5.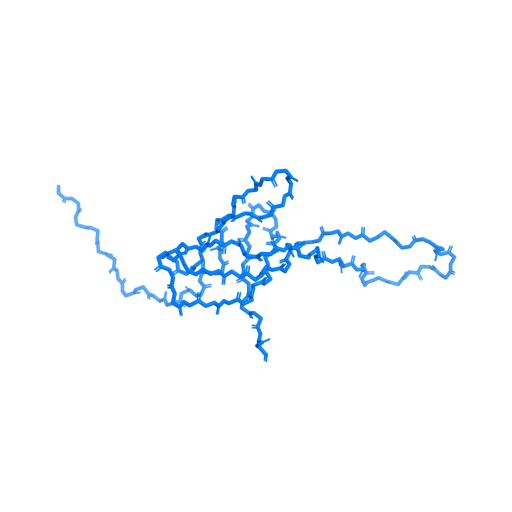332 -2.975 1.00 96.44 81 GLU A O 1
ATOM 662 N N . LEU A 1 82 ? 4.512 3.373 -2.011 1.00 95.69 82 LEU A N 1
ATOM 663 C CA . LEU A 1 82 ? 3.065 3.537 -2.124 1.00 95.69 82 LEU A CA 1
ATOM 664 C C . LEU A 1 82 ? 2.407 3.451 -0.747 1.00 95.69 82 LEU A C 1
ATOM 666 O O . LEU A 1 82 ? 2.721 2.557 0.040 1.00 95.69 82 LEU A O 1
ATOM 670 N N . ALA A 1 83 ? 1.451 4.336 -0.476 1.00 96.00 83 ALA A N 1
ATOM 671 C CA . ALA A 1 83 ? 0.459 4.138 0.573 1.00 96.00 83 ALA A CA 1
ATOM 672 C C . ALA A 1 83 ? -0.787 3.500 -0.042 1.00 96.00 83 ALA A C 1
ATOM 674 O O . ALA A 1 83 ? -1.459 4.114 -0.859 1.00 96.00 83 ALA A O 1
ATOM 675 N N . VAL A 1 84 ? -1.086 2.265 0.352 1.00 95.69 84 VAL A N 1
ATOM 676 C CA . VAL A 1 84 ? -2.250 1.494 -0.088 1.00 95.69 84 VAL A CA 1
ATOM 677 C C . VAL A 1 84 ? -3.292 1.516 1.024 1.00 95.69 84 VAL A C 1
ATOM 679 O O . VAL A 1 84 ? -3.072 0.922 2.081 1.00 95.69 84 VAL A O 1
ATOM 682 N N . ARG A 1 85 ? -4.425 2.185 0.804 1.00 94.75 85 ARG A N 1
ATOM 683 C CA . ARG A 1 85 ? -5.510 2.327 1.789 1.00 94.75 85 ARG A CA 1
ATOM 684 C C . ARG A 1 85 ? -6.808 1.725 1.281 1.00 94.75 85 ARG A C 1
ATOM 686 O O . ARG A 1 85 ? -7.035 1.617 0.077 1.00 94.75 85 ARG A O 1
ATOM 693 N N . ARG A 1 86 ? -7.668 1.327 2.215 1.00 89.62 86 ARG A N 1
ATOM 694 C CA . ARG A 1 86 ? -9.021 0.873 1.892 1.00 89.62 86 ARG A CA 1
ATOM 695 C C . ARG A 1 86 ? -9.989 2.050 1.968 1.00 89.62 86 ARG A C 1
ATOM 697 O O . ARG A 1 86 ? -10.179 2.598 3.048 1.00 89.62 86 ARG A O 1
ATOM 704 N N . ASP A 1 87 ? -10.641 2.362 0.854 1.00 87.00 87 ASP A N 1
ATOM 705 C CA . ASP A 1 87 ? -11.746 3.320 0.781 1.00 87.00 87 ASP A CA 1
ATOM 706 C C . ASP A 1 87 ? -13.053 2.567 0.481 1.00 87.00 87 ASP A C 1
ATOM 708 O O . ASP A 1 87 ? -13.322 2.118 -0.640 1.00 87.00 87 ASP A O 1
ATOM 712 N N . GLY A 1 88 ? -13.829 2.308 1.536 1.00 86.25 88 GLY A N 1
ATOM 713 C CA . GLY A 1 88 ? -15.030 1.475 1.482 1.00 86.25 88 GLY A CA 1
ATOM 714 C C . GLY A 1 88 ? -14.758 0.066 0.932 1.00 86.25 88 GLY A C 1
ATOM 715 O O . GLY A 1 88 ? -14.195 -0.806 1.609 1.00 86.25 88 GLY A O 1
ATOM 716 N N . VAL A 1 89 ? -15.207 -0.174 -0.304 1.00 85.25 89 VAL A N 1
ATOM 717 C CA . VAL A 1 89 ? -15.046 -1.455 -1.019 1.00 85.25 89 VAL A CA 1
ATOM 718 C C . VAL A 1 89 ? -13.848 -1.480 -1.968 1.00 85.25 89 VAL A C 1
ATOM 720 O O . VAL A 1 89 ? -13.548 -2.531 -2.530 1.00 85.25 89 VAL A O 1
ATOM 723 N N . ARG A 1 90 ? -13.176 -0.344 -2.167 1.00 89.94 90 ARG A N 1
ATOM 724 C CA . ARG A 1 90 ? -12.049 -0.206 -3.089 1.00 89.94 90 ARG A CA 1
ATOM 725 C C . ARG A 1 90 ? -10.745 -0.099 -2.315 1.00 89.94 90 ARG A C 1
ATOM 727 O O . ARG A 1 90 ? -10.716 0.273 -1.143 1.00 89.94 90 ARG A O 1
ATOM 734 N N . TRP A 1 91 ? -9.664 -0.440 -2.997 1.00 93.12 91 TRP A N 1
ATOM 735 C CA . TRP A 1 91 ? -8.325 -0.096 -2.556 1.00 93.12 91 TRP A CA 1
ATOM 736 C C . TRP A 1 91 ? -7.841 1.063 -3.404 1.00 93.12 91 TRP A C 1
ATOM 738 O O . TRP A 1 91 ? -8.002 1.028 -4.623 1.00 93.12 91 TRP A O 1
ATOM 748 N N . ILE A 1 92 ? -7.235 2.046 -2.754 1.00 94.81 92 ILE A N 1
ATOM 749 C CA . ILE A 1 92 ? -6.585 3.181 -3.399 1.00 94.81 92 ILE A CA 1
ATOM 750 C C . ILE A 1 92 ? -5.092 3.160 -3.084 1.00 94.81 92 ILE A C 1
ATOM 752 O O . ILE A 1 92 ? -4.683 2.664 -2.028 1.00 94.81 92 ILE A O 1
ATOM 756 N N . ALA A 1 93 ? -4.275 3.653 -4.006 1.00 94.25 93 ALA A N 1
ATOM 757 C CA . ALA A 1 93 ? -2.843 3.809 -3.822 1.00 94.25 93 ALA A CA 1
ATOM 758 C C . ALA A 1 93 ? -2.404 5.244 -4.114 1.00 94.25 93 ALA A C 1
ATOM 760 O O . ALA A 1 93 ? -2.719 5.815 -5.154 1.00 94.25 93 ALA A O 1
ATOM 761 N N . GLU A 1 94 ? -1.604 5.790 -3.206 1.00 93.88 94 GLU A N 1
ATOM 762 C CA . GLU A 1 94 ? -0.974 7.100 -3.331 1.00 93.88 94 GLU A CA 1
ATOM 763 C C . GLU A 1 94 ? 0.541 6.918 -3.436 1.00 93.88 94 GLU A C 1
ATOM 765 O O . GLU A 1 94 ? 1.143 6.191 -2.638 1.00 93.88 94 GLU A O 1
ATOM 770 N N . ARG A 1 95 ? 1.177 7.595 -4.399 1.00 93.81 95 ARG A N 1
ATOM 771 C CA . ARG A 1 95 ? 2.642 7.693 -4.450 1.00 93.81 95 ARG A CA 1
ATOM 772 C C . ARG A 1 95 ? 3.120 8.539 -3.275 1.00 93.81 95 ARG A C 1
ATOM 774 O O . ARG A 1 95 ? 2.681 9.673 -3.108 1.00 93.81 95 ARG A O 1
ATOM 781 N N . LEU A 1 96 ? 4.036 8.000 -2.481 1.00 90.19 96 LEU A N 1
ATOM 782 C CA . LEU A 1 96 ? 4.692 8.750 -1.419 1.00 90.19 96 LEU A CA 1
ATOM 783 C C . LEU A 1 96 ? 5.886 9.491 -2.016 1.00 90.19 96 LEU A C 1
ATOM 785 O O . LEU A 1 96 ? 6.672 8.904 -2.762 1.00 90.19 96 LEU A O 1
ATOM 789 N N . ALA A 1 97 ? 6.001 10.786 -1.721 1.00 76.81 97 ALA A N 1
ATOM 790 C CA . ALA A 1 97 ? 7.195 11.542 -2.075 1.00 76.81 97 ALA A CA 1
ATOM 791 C C . ALA A 1 97 ? 8.418 10.898 -1.400 1.00 76.81 97 ALA A C 1
ATOM 793 O O . ALA A 1 97 ? 8.337 10.502 -0.233 1.00 76.81 97 ALA A O 1
ATOM 794 N N . ALA A 1 98 ? 9.496 10.749 -2.171 1.00 57.09 98 ALA A N 1
ATOM 795 C CA . ALA A 1 98 ? 10.785 10.268 -1.684 1.00 57.09 98 ALA A CA 1
ATOM 796 C C . ALA A 1 98 ? 11.459 11.303 -0.775 1.00 57.09 98 ALA A C 1
ATOM 798 O O . ALA A 1 98 ? 11.270 12.516 -1.032 1.00 57.09 98 ALA A O 1
#

Mean predicted aligned error: 9.37 Å

Solvent-accessible surface area (backbone atoms only — not comparable to full-atom values): 6104 Å² total; per-residue (Å²): 136,86,81,79,80,78,65,87,78,71,82,68,82,58,39,60,33,52,73,42,68,54,97,89,37,76,46,35,37,36,48,84,91,40,53,31,34,52,47,88,80,66,39,75,35,71,45,70,75,93,61,92,69,58,93,81,66,88,70,81,74,72,40,77,51,33,32,38,34,45,29,34,34,66,95,56,98,47,76,49,43,31,41,40,33,64,57,91,93,43,36,35,45,42,80,50,85,130